Protein AF-A0A662AXV7-F1 (afdb_monomer_lite)

Structure (mmCIF, N/CA/C/O backbone):
data_AF-A0A662AXV7-F1
#
_entry.id   AF-A0A662AXV7-F1
#
loop_
_atom_site.group_PDB
_atom_site.id
_atom_site.type_symbol
_atom_site.label_atom_id
_atom_site.label_alt_id
_atom_site.label_comp_id
_atom_site.label_asym_id
_atom_site.label_entity_id
_atom_site.label_seq_id
_atom_site.pdbx_PDB_ins_code
_atom_site.Cartn_x
_atom_site.Cartn_y
_atom_site.Cartn_z
_atom_site.occupancy
_atom_site.B_iso_or_equiv
_atom_site.auth_seq_id
_atom_site.auth_comp_id
_atom_site.auth_asym_id
_atom_site.auth_atom_id
_atom_site.pdbx_PDB_model_num
ATOM 1 N N . MET A 1 1 ? 26.734 2.741 26.795 1.00 34.50 1 MET A N 1
ATOM 2 C CA . MET A 1 1 ? 25.300 2.972 27.072 1.00 34.50 1 MET A CA 1
ATOM 3 C C . MET A 1 1 ? 24.598 3.185 25.743 1.00 34.50 1 MET A C 1
ATOM 5 O O . MET A 1 1 ? 25.152 3.829 24.867 1.00 34.50 1 MET A O 1
ATOM 9 N N . THR A 1 2 ? 23.477 2.496 25.572 1.00 38.19 2 THR A N 1
ATOM 10 C CA . THR A 1 2 ? 22.770 2.147 24.328 1.00 38.19 2 THR A CA 1
ATOM 11 C C . THR A 1 2 ? 22.504 3.301 23.355 1.00 38.19 2 THR A C 1
ATOM 13 O O . THR A 1 2 ? 21.652 4.144 23.626 1.00 38.19 2 THR A O 1
ATOM 16 N N . ASN A 1 3 ? 23.130 3.244 22.172 1.00 39.66 3 ASN A N 1
ATOM 17 C CA . ASN A 1 3 ? 22.605 3.857 20.950 1.00 39.66 3 ASN A CA 1
ATOM 18 C C . ASN A 1 3 ? 21.287 3.154 20.601 1.00 39.66 3 ASN A C 1
ATOM 20 O O . ASN A 1 3 ? 21.288 2.093 19.981 1.00 39.66 3 ASN A O 1
ATOM 24 N N . LYS A 1 4 ? 20.156 3.718 21.023 1.00 38.84 4 LYS A N 1
ATOM 25 C CA . LYS A 1 4 ? 18.850 3.341 20.477 1.00 38.84 4 LYS A CA 1
ATOM 26 C C . LYS A 1 4 ? 18.639 4.109 19.173 1.00 38.84 4 LYS A C 1
ATOM 28 O O . LYS A 1 4 ? 17.868 5.057 19.141 1.00 38.84 4 LYS A O 1
ATOM 33 N N . ASN A 1 5 ? 19.329 3.706 18.108 1.00 37.06 5 ASN A N 1
ATOM 34 C CA . ASN A 1 5 ? 18.787 3.949 16.774 1.00 37.06 5 ASN A CA 1
ATOM 35 C C . ASN A 1 5 ? 17.625 2.960 16.623 1.00 37.06 5 ASN A C 1
ATOM 37 O O . ASN A 1 5 ? 17.898 1.756 16.639 1.00 37.06 5 ASN A O 1
ATOM 41 N N . PRO A 1 6 ? 16.350 3.384 16.528 1.00 43.22 6 PRO A N 1
ATOM 42 C CA . PRO A 1 6 ? 15.357 2.481 15.968 1.00 43.22 6 PRO A CA 1
ATOM 43 C C . PRO A 1 6 ? 15.879 2.088 14.582 1.00 43.22 6 PRO A C 1
ATOM 45 O O . PRO A 1 6 ? 16.175 2.956 13.763 1.00 43.22 6 PRO A O 1
ATOM 48 N N . MET A 1 7 ? 16.126 0.791 14.385 1.00 41.28 7 MET A N 1
ATOM 49 C CA . MET A 1 7 ? 16.546 0.250 13.097 1.00 41.28 7 MET A CA 1
ATOM 50 C C . MET A 1 7 ? 15.589 0.751 12.012 1.00 41.28 7 MET A C 1
ATOM 52 O O . MET A 1 7 ? 14.386 0.515 12.099 1.00 41.28 7 MET A O 1
ATOM 56 N N . GLU A 1 8 ? 16.133 1.410 10.990 1.00 44.47 8 GLU A N 1
ATOM 57 C CA . GLU A 1 8 ? 15.491 1.511 9.680 1.00 44.47 8 GLU A CA 1
ATOM 58 C C . GLU A 1 8 ? 15.254 0.085 9.164 1.00 44.47 8 GLU A C 1
ATOM 60 O O . GLU A 1 8 ? 16.202 -0.698 9.058 1.00 44.47 8 GLU A O 1
ATOM 65 N N . TRP A 1 9 ? 14.000 -0.267 8.865 1.00 45.88 9 TRP A N 1
ATOM 66 C CA . TRP A 1 9 ? 13.675 -1.536 8.215 1.00 45.88 9 TRP A CA 1
ATOM 67 C C . TRP A 1 9 ? 13.335 -1.302 6.735 1.00 45.88 9 TRP A C 1
ATOM 69 O O . TRP A 1 9 ? 12.422 -0.560 6.388 1.00 45.88 9 TRP A O 1
ATOM 79 N N . ILE A 1 10 ? 14.179 -1.918 5.909 1.00 50.38 10 ILE A N 1
ATOM 80 C CA . ILE A 1 10 ? 14.409 -1.870 4.450 1.00 50.38 10 ILE A CA 1
ATOM 81 C C . ILE A 1 10 ? 13.306 -2.726 3.761 1.00 50.38 10 ILE A C 1
ATOM 83 O O . ILE A 1 10 ? 12.927 -3.727 4.370 1.00 50.38 10 ILE A O 1
ATOM 87 N N . PRO A 1 11 ? 12.788 -2.425 2.536 1.00 46.38 11 PRO A N 1
ATOM 88 C CA . PRO A 1 11 ? 13.580 -2.601 1.318 1.00 46.38 11 PRO A CA 1
ATOM 89 C C . PRO A 1 11 ? 13.530 -1.481 0.276 1.00 46.38 11 PRO A C 1
ATOM 91 O O . PRO A 1 11 ? 12.479 -0.989 -0.117 1.00 46.38 11 PRO A O 1
ATOM 94 N N . ARG A 1 12 ? 14.724 -1.143 -0.230 1.00 61.28 12 ARG A N 1
ATOM 95 C CA . ARG A 1 12 ? 14.904 -0.407 -1.483 1.00 61.28 12 ARG A CA 1
ATOM 96 C C . ARG A 1 12 ? 14.662 -1.394 -2.620 1.00 61.28 12 ARG A C 1
ATOM 98 O O . ARG A 1 12 ? 15.491 -2.273 -2.846 1.00 61.28 12 ARG A O 1
ATOM 105 N N . ASN A 1 13 ? 13.493 -1.280 -3.242 1.00 58.91 13 ASN A N 1
ATOM 106 C CA . ASN A 1 13 ? 12.997 -2.130 -4.324 1.00 58.91 13 ASN A CA 1
ATOM 107 C C . ASN A 1 13 ? 13.159 -3.649 -4.076 1.00 58.91 13 ASN A C 1
ATOM 109 O O . ASN A 1 13 ? 13.929 -4.339 -4.754 1.00 58.91 13 ASN A O 1
ATOM 113 N N . PRO A 1 14 ? 12.458 -4.192 -3.076 1.00 63.47 14 PRO A N 1
ATOM 114 C CA . PRO A 1 14 ? 12.313 -5.634 -2.966 1.00 63.47 14 PRO A CA 1
ATOM 115 C C . PRO A 1 14 ? 11.578 -6.149 -4.209 1.00 63.47 14 PRO A C 1
ATOM 117 O O . PRO A 1 14 ? 10.578 -5.572 -4.631 1.00 63.47 14 PRO A O 1
ATOM 120 N N . LYS A 1 15 ? 12.023 -7.268 -4.783 1.00 71.56 15 LYS A N 1
ATOM 121 C CA . LYS A 1 15 ? 11.249 -7.969 -5.817 1.00 71.56 15 LYS A CA 1
ATOM 122 C C . LYS A 1 15 ? 10.047 -8.667 -5.169 1.00 71.56 15 LYS A C 1
ATOM 124 O O . LYS A 1 15 ? 10.044 -9.886 -5.031 1.00 71.56 15 LYS A O 1
ATOM 129 N N . PHE A 1 16 ? 9.086 -7.886 -4.686 1.00 82.25 16 PHE A N 1
ATOM 130 C CA . PHE A 1 16 ? 7.826 -8.384 -4.155 1.00 82.25 16 PHE A CA 1
ATOM 131 C C . PHE A 1 16 ? 6.788 -8.441 -5.265 1.00 82.25 16 PHE A C 1
ATOM 133 O O . PHE A 1 16 ? 6.652 -7.509 -6.051 1.00 82.25 16 PHE A O 1
ATOM 140 N N . GLU A 1 17 ? 6.047 -9.538 -5.296 1.00 87.38 17 GLU A N 1
ATOM 141 C CA . GLU A 1 17 ? 4.913 -9.732 -6.199 1.00 87.38 17 GLU A CA 1
ATOM 142 C C . GLU A 1 17 ? 3.602 -9.252 -5.565 1.00 87.38 17 GLU A C 1
ATOM 144 O O . GLU A 1 17 ? 2.698 -8.816 -6.270 1.00 87.38 17 GLU A O 1
ATOM 149 N N . HIS A 1 18 ? 3.532 -9.260 -4.227 1.00 91.06 18 HIS A N 1
ATOM 150 C CA . HIS A 1 18 ? 2.349 -8.892 -3.455 1.00 91.06 18 HIS A CA 1
ATOM 151 C C . HIS A 1 18 ? 2.700 -8.001 -2.265 1.00 91.06 18 HIS A C 1
ATOM 153 O O . HIS A 1 18 ? 3.694 -8.237 -1.571 1.00 91.06 18 HIS A O 1
ATOM 159 N N . LEU A 1 19 ? 1.857 -7.003 -2.004 1.00 90.75 19 LEU A N 1
ATOM 160 C CA . LEU A 1 19 ? 2.007 -6.051 -0.905 1.00 90.75 19 LEU A CA 1
ATOM 161 C C . LEU A 1 19 ? 0.656 -5.711 -0.271 1.00 90.75 19 LEU A C 1
ATOM 163 O O . LEU A 1 19 ? -0.387 -5.739 -0.923 1.00 90.75 19 LEU A O 1
ATOM 167 N N . LEU A 1 20 ? 0.698 -5.340 1.011 1.00 90.88 20 LEU A N 1
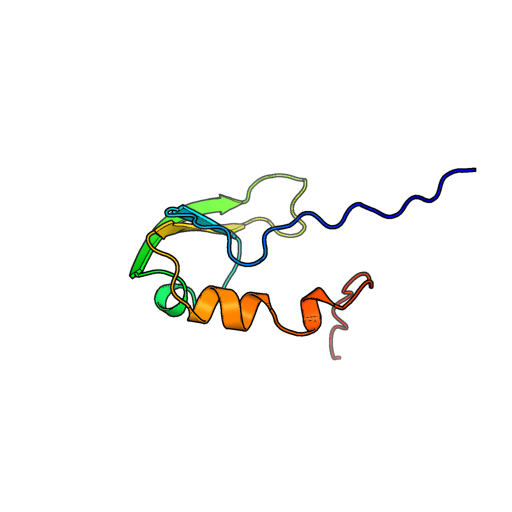ATOM 168 C CA . LEU A 1 20 ? -0.432 -4.724 1.699 1.00 90.88 20 LEU A CA 1
ATOM 169 C C . LEU A 1 20 ? -0.235 -3.210 1.754 1.00 90.88 20 LEU A C 1
ATOM 171 O O . LEU A 1 20 ? 0.782 -2.734 2.260 1.00 90.88 20 LEU A O 1
ATOM 175 N N . TYR A 1 21 ? -1.229 -2.462 1.286 1.00 90.00 21 TYR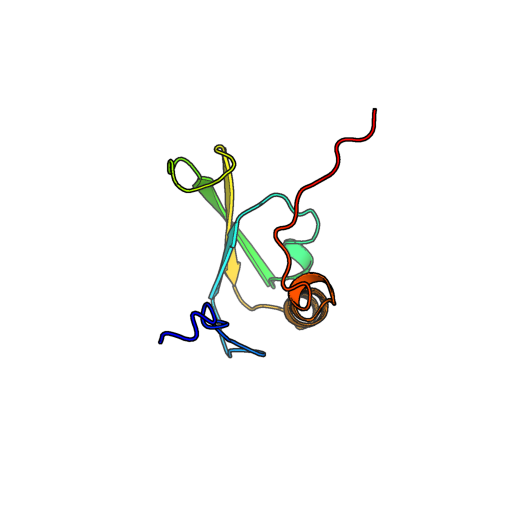 A N 1
ATOM 176 C CA . TYR A 1 21 ? -1.305 -1.016 1.463 1.00 90.00 21 TYR A CA 1
ATOM 177 C C . TYR A 1 21 ? -2.389 -0.691 2.490 1.00 90.00 21 TYR A C 1
ATOM 179 O O . TYR A 1 21 ? -3.543 -1.085 2.331 1.00 90.00 21 TYR A O 1
ATOM 187 N N . VAL A 1 22 ? -2.036 0.036 3.550 1.00 90.44 22 VAL A N 1
ATOM 188 C CA . VAL A 1 22 ? -2.980 0.421 4.608 1.00 90.44 22 VAL A CA 1
ATOM 189 C C . VAL A 1 22 ? -3.152 1.931 4.606 1.00 90.44 22 VAL A C 1
ATOM 191 O O . VAL A 1 22 ? -2.203 2.658 4.892 1.00 90.44 22 VAL A O 1
ATOM 194 N N . GLY A 1 23 ? -4.367 2.397 4.321 1.00 88.81 23 GLY A N 1
ATOM 195 C CA . GLY A 1 23 ? -4.701 3.820 4.328 1.00 88.81 23 GLY A CA 1
ATOM 196 C C . GLY A 1 23 ? -5.519 4.279 3.125 1.00 88.81 23 GLY A C 1
ATOM 197 O O . GLY A 1 23 ? -5.751 3.540 2.167 1.00 88.81 23 GLY A O 1
ATOM 198 N N . TYR A 1 24 ? -5.974 5.528 3.191 1.00 85.75 24 TYR A N 1
ATOM 199 C CA . TYR A 1 24 ? -6.686 6.179 2.096 1.00 85.75 24 TYR A CA 1
ATOM 200 C C . TYR A 1 24 ? -5.693 6.693 1.054 1.00 85.75 24 TYR A C 1
ATOM 202 O O . TYR A 1 24 ? -4.791 7.459 1.383 1.00 85.75 24 TYR A O 1
ATOM 210 N N . SER A 1 25 ? -5.875 6.285 -0.200 1.00 84.31 25 SER A N 1
ATOM 211 C CA . SER A 1 25 ? -5.105 6.795 -1.332 1.00 84.31 25 SER A CA 1
ATOM 212 C C . SER A 1 25 ? -5.912 6.643 -2.615 1.00 84.31 25 SER A C 1
ATOM 214 O O . SER A 1 25 ? -6.434 5.572 -2.915 1.00 84.31 25 SER A O 1
ATOM 216 N N . ASP A 1 26 ? -6.003 7.727 -3.373 1.00 87.00 26 ASP A N 1
ATOM 217 C CA . ASP A 1 26 ? -6.537 7.777 -4.735 1.00 87.00 26 ASP A CA 1
ATOM 218 C C . ASP A 1 26 ? -5.536 7.242 -5.775 1.00 87.00 26 ASP A C 1
ATOM 220 O O . ASP A 1 26 ? -5.893 7.013 -6.928 1.00 87.00 26 ASP A O 1
ATOM 224 N N . ARG A 1 27 ? -4.286 6.995 -5.363 1.00 87.88 27 ARG A N 1
ATOM 225 C CA . ARG A 1 27 ? -3.187 6.522 -6.216 1.00 87.88 27 ARG A CA 1
ATOM 226 C C . ARG A 1 27 ? -2.971 5.012 -6.176 1.00 87.88 27 ARG A C 1
ATOM 228 O O . ARG A 1 27 ? -2.039 4.527 -6.803 1.00 87.88 27 ARG A O 1
ATOM 235 N N . ILE A 1 28 ? -3.796 4.252 -5.455 1.00 90.31 28 ILE A N 1
ATOM 236 C CA . ILE A 1 28 ? -3.621 2.796 -5.296 1.00 90.31 28 ILE A CA 1
ATOM 237 C C . ILE A 1 28 ? -3.554 2.061 -6.642 1.00 90.31 28 ILE A C 1
ATOM 239 O O . ILE A 1 28 ? -2.685 1.214 -6.821 1.00 90.31 28 ILE A O 1
ATOM 243 N N . SER A 1 29 ? -4.390 2.444 -7.609 1.00 91.69 29 SER A N 1
ATOM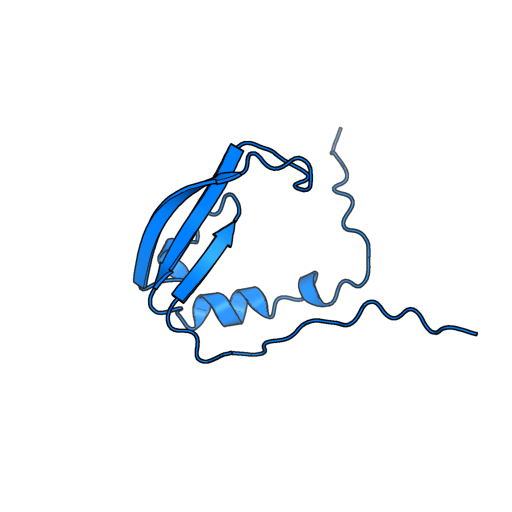 244 C CA . SER A 1 29 ? -4.371 1.889 -8.971 1.00 91.69 29 SER A CA 1
ATOM 245 C C . SER A 1 29 ? -3.144 2.293 -9.794 1.00 91.69 29 SER A C 1
ATOM 247 O O . SER A 1 29 ? -2.901 1.724 -10.850 1.00 91.69 29 SER A O 1
ATOM 249 N N . LEU A 1 30 ? -2.369 3.283 -9.342 1.00 93.31 30 LEU A N 1
ATOM 250 C CA . LEU A 1 30 ? -1.086 3.637 -9.949 1.00 93.31 30 LEU A CA 1
ATOM 251 C C . LEU A 1 30 ? 0.053 2.792 -9.380 1.00 93.31 30 LEU A C 1
ATOM 253 O O . LEU A 1 30 ? 1.100 2.694 -10.013 1.00 93.31 30 LEU A O 1
ATOM 257 N N . TYR A 1 31 ? -0.117 2.234 -8.181 1.00 91.44 31 TYR A N 1
ATOM 258 C CA . TYR A 1 31 ? 0.925 1.510 -7.455 1.00 91.44 31 TYR A CA 1
ATOM 259 C C . TYR A 1 31 ? 0.942 0.012 -7.744 1.00 91.44 31 TYR A C 1
ATOM 261 O O . TYR A 1 31 ? 1.988 -0.607 -7.573 1.00 91.44 31 TYR A O 1
ATOM 269 N N . PHE A 1 32 ? -0.175 -0.552 -8.196 1.00 94.62 32 PHE A N 1
ATOM 270 C CA . PHE A 1 32 ? -0.357 -1.984 -8.424 1.00 94.62 32 PHE A CA 1
ATOM 271 C C . PHE A 1 32 ? -1.189 -2.211 -9.682 1.00 94.62 32 PHE A C 1
ATOM 273 O O . PHE A 1 32 ? -2.126 -1.448 -9.928 1.00 94.62 32 PHE A O 1
ATOM 280 N N . ASP A 1 33 ? -0.885 -3.268 -10.434 1.00 95.00 33 ASP A N 1
ATOM 281 C CA . ASP A 1 33 ? -1.680 -3.628 -11.614 1.00 95.00 33 ASP A CA 1
ATOM 282 C C . ASP A 1 33 ? -3.042 -4.222 -11.219 1.00 95.00 33 ASP A C 1
ATOM 284 O O . ASP A 1 33 ? -4.041 -4.002 -11.905 1.00 95.00 33 ASP A O 1
ATOM 288 N N . GLU A 1 34 ? -3.110 -4.930 -10.085 1.00 95.44 34 GLU A N 1
ATOM 289 C CA . GLU A 1 34 ? -4.365 -5.448 -9.533 1.00 95.44 34 GLU A CA 1
ATOM 290 C C . GLU A 1 34 ? -4.483 -5.110 -8.048 1.00 95.44 34 GLU A C 1
ATOM 292 O O . GLU A 1 34 ? -3.506 -5.161 -7.294 1.00 95.44 34 GLU A O 1
ATOM 297 N N . VAL A 1 35 ? -5.699 -4.757 -7.624 1.00 94.88 35 VAL A N 1
ATOM 298 C CA . VAL A 1 35 ? -5.983 -4.303 -6.260 1.00 94.88 35 VAL A CA 1
ATOM 299 C C . VAL A 1 35 ? -7.302 -4.862 -5.750 1.00 94.88 35 VAL A C 1
ATOM 301 O O . VAL A 1 35 ? -8.315 -4.845 -6.447 1.00 94.88 35 VAL A O 1
ATOM 304 N N . GLU A 1 36 ? -7.301 -5.295 -4.494 1.00 96.31 36 GLU A N 1
ATOM 305 C CA . GLU A 1 36 ? -8.492 -5.758 -3.786 1.00 96.31 36 GLU A CA 1
ATOM 306 C C . GLU A 1 36 ? -8.572 -5.110 -2.401 1.00 96.31 36 GLU A C 1
ATOM 308 O O . GLU A 1 36 ? -7.594 -5.080 -1.651 1.00 96.31 36 GLU A O 1
ATOM 313 N N . LEU A 1 37 ? -9.749 -4.597 -2.033 1.00 95.56 37 LEU A N 1
ATOM 314 C CA . LEU A 1 37 ? -10.016 -4.173 -0.660 1.00 95.56 37 LEU A CA 1
ATOM 315 C C . LEU A 1 37 ? -10.290 -5.415 0.192 1.00 95.56 37 LEU A C 1
ATOM 317 O O . LEU A 1 37 ? -11.388 -5.965 0.150 1.00 95.56 37 LEU A O 1
ATOM 321 N N . VAL A 1 38 ? -9.315 -5.822 0.999 1.00 96.31 38 VAL A N 1
ATOM 322 C CA . VAL A 1 38 ? -9.394 -7.061 1.792 1.00 96.31 38 VAL A CA 1
ATOM 323 C C . VAL A 1 38 ? -9.877 -6.839 3.222 1.00 96.31 38 VAL A C 1
ATOM 325 O O . VAL A 1 38 ? -10.126 -7.793 3.956 1.00 96.31 38 VAL A O 1
ATOM 328 N N . GLY A 1 39 ? -10.034 -5.585 3.647 1.00 95.06 39 GLY A N 1
ATOM 329 C CA . GLY A 1 39 ? -10.631 -5.297 4.942 1.00 95.06 39 GLY A CA 1
ATOM 330 C C . GLY A 1 39 ? -10.422 -3.877 5.430 1.00 95.06 39 GLY A C 1
ATOM 331 O O . GLY A 1 39 ? -10.108 -2.955 4.675 1.00 95.06 39 GLY A O 1
ATOM 332 N N . ARG A 1 40 ? -10.624 -3.712 6.736 1.00 95.94 40 ARG A N 1
ATOM 333 C CA . ARG A 1 40 ? -10.409 -2.462 7.458 1.00 95.94 40 ARG A CA 1
ATOM 334 C C . ARG A 1 40 ? -9.701 -2.734 8.777 1.00 95.94 40 ARG A C 1
ATOM 336 O O . ARG A 1 40 ? -9.921 -3.764 9.407 1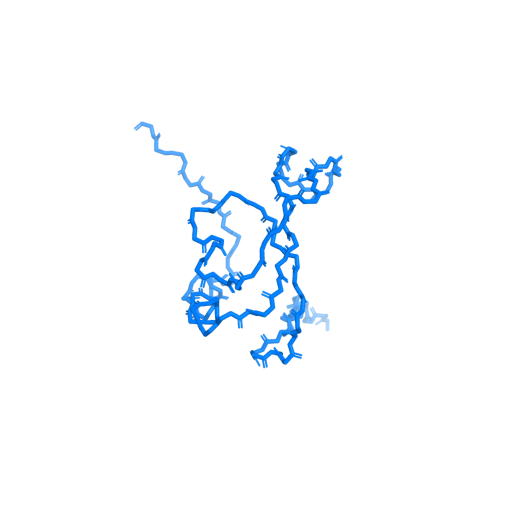.00 95.94 40 ARG A O 1
ATOM 343 N N . VAL A 1 41 ? -8.857 -1.800 9.192 1.00 93.31 41 VAL A N 1
ATOM 344 C CA . VAL A 1 41 ? -8.121 -1.867 10.455 1.00 93.31 41 VAL A CA 1
ATOM 345 C C . VAL A 1 41 ? -9.075 -1.752 11.647 1.00 93.31 41 VAL A C 1
ATOM 347 O O . VAL A 1 41 ? -9.802 -0.770 11.755 1.00 93.31 41 VAL A O 1
ATOM 350 N N . ASP A 1 42 ? -8.999 -2.688 12.594 1.00 91.00 42 ASP A N 1
ATOM 351 C CA . ASP A 1 42 ? -9.697 -2.605 13.895 1.00 91.00 42 ASP A CA 1
ATOM 352 C C . ASP A 1 42 ? -8.760 -2.854 15.097 1.00 91.00 42 ASP A C 1
ATOM 354 O O . ASP A 1 42 ? -9.179 -3.125 16.220 1.00 91.00 42 ASP A O 1
ATOM 358 N N . HIS A 1 43 ? -7.443 -2.768 14.891 1.00 85.00 43 HIS A N 1
ATOM 359 C CA . HIS A 1 43 ? -6.487 -3.062 15.958 1.00 85.00 43 HIS A CA 1
ATOM 360 C C . HIS A 1 43 ? -6.175 -1.815 16.807 1.00 85.00 43 HIS A C 1
ATOM 362 O O . HIS A 1 43 ? -5.848 -0.767 16.244 1.00 85.00 43 HIS A O 1
ATOM 368 N N . PRO A 1 44 ? -6.126 -1.913 18.152 1.00 82.94 44 PRO A N 1
ATOM 369 C CA . PRO A 1 44 ? -5.817 -0.788 19.050 1.00 82.94 44 PRO A CA 1
ATOM 370 C C . PRO A 1 44 ? -4.394 -0.209 18.929 1.00 82.94 44 PRO A C 1
ATOM 372 O O . PRO A 1 44 ? -4.059 0.734 19.638 1.00 82.94 44 PRO A O 1
ATOM 375 N N . HIS A 1 45 ? -3.543 -0.766 18.065 1.00 81.38 45 HIS A N 1
ATOM 376 C CA . HIS A 1 45 ? -2.181 -0.262 17.833 1.00 81.38 45 HIS A CA 1
ATOM 377 C C . HIS A 1 45 ? -2.093 0.675 16.628 1.00 81.38 45 HIS A C 1
ATOM 379 O O . HIS A 1 45 ? -1.077 1.343 16.450 1.00 81.38 45 HIS A O 1
ATOM 385 N N . PHE A 1 46 ? -3.147 0.749 15.816 1.00 77.12 46 PHE A N 1
ATOM 386 C CA . PHE A 1 46 ? -3.245 1.764 14.782 1.00 77.12 46 PHE A CA 1
ATOM 387 C C . PHE A 1 46 ? -3.774 3.062 15.382 1.00 77.12 46 PHE A C 1
ATOM 389 O O . PHE A 1 46 ? -4.644 3.053 16.252 1.00 77.12 46 PHE A O 1
ATOM 396 N N . ARG A 1 47 ? -3.247 4.189 14.890 1.00 81.00 47 ARG A N 1
ATOM 397 C CA . ARG A 1 47 ? -3.703 5.530 15.289 1.00 81.00 47 ARG A CA 1
ATOM 398 C C . ARG A 1 47 ? -5.158 5.787 14.896 1.00 81.00 47 ARG A C 1
ATOM 400 O O . ARG A 1 47 ? -5.841 6.543 15.573 1.00 81.00 47 ARG A O 1
ATOM 407 N N . GLU A 1 48 ? -5.613 5.154 13.820 1.00 83.75 48 GLU A N 1
ATOM 408 C CA . GLU A 1 48 ? -6.957 5.299 13.276 1.00 83.75 48 GLU A CA 1
ATOM 409 C C . GLU A 1 48 ? -7.556 3.918 12.986 1.00 83.75 48 GLU A C 1
ATOM 411 O O . GLU A 1 48 ? -6.896 3.045 12.414 1.00 83.75 48 GLU A O 1
ATOM 416 N N . ARG A 1 49 ? -8.816 3.726 13.390 1.00 88.56 49 ARG A N 1
ATOM 417 C CA . ARG A 1 49 ? -9.619 2.547 13.043 1.00 88.56 49 ARG A CA 1
ATOM 418 C C . ARG A 1 49 ? -10.412 2.803 11.770 1.00 88.56 49 ARG A C 1
ATOM 420 O O . ARG A 1 49 ? -10.746 3.936 11.452 1.00 88.56 49 ARG A O 1
ATOM 427 N N . GLY A 1 50 ? -10.763 1.736 11.067 1.00 91.12 50 GLY A N 1
ATOM 428 C CA . GLY A 1 50 ? -11.538 1.805 9.834 1.00 91.12 50 GLY A CA 1
ATOM 429 C C . GLY A 1 50 ? -10.705 2.086 8.583 1.00 91.12 50 GLY A C 1
ATOM 430 O O . GLY A 1 50 ? -11.275 2.034 7.490 1.00 91.12 50 GLY A O 1
ATOM 431 N N . LEU A 1 51 ? -9.389 2.317 8.717 1.00 92.38 51 LEU A N 1
ATOM 432 C CA . LEU A 1 51 ? -8.477 2.475 7.581 1.00 92.38 51 LEU A CA 1
ATOM 433 C C . LEU A 1 51 ? -8.603 1.269 6.641 1.00 92.38 51 LEU A C 1
ATOM 435 O O . LEU A 1 51 ? -8.533 0.134 7.121 1.00 92.38 51 LEU A O 1
ATOM 439 N N . PRO A 1 52 ? -8.789 1.480 5.330 1.00 94.38 52 PRO A N 1
ATOM 440 C CA . PRO A 1 52 ? -8.887 0.381 4.385 1.00 94.38 52 PRO A CA 1
ATOM 441 C C . PRO A 1 52 ? -7.536 -0.329 4.247 1.00 94.38 52 PRO A C 1
ATOM 443 O O . PRO A 1 52 ? -6.477 0.305 4.259 1.00 94.38 52 PRO A O 1
ATOM 446 N N . VAL A 1 53 ? -7.595 -1.651 4.122 1.00 93.88 53 VAL A N 1
ATOM 447 C CA . VAL A 1 53 ? -6.447 -2.519 3.860 1.00 93.88 53 VAL A CA 1
ATOM 448 C C . VAL A 1 53 ? -6.609 -3.088 2.462 1.00 93.88 53 VAL A C 1
ATOM 450 O O . VAL A 1 53 ? -7.581 -3.788 2.181 1.00 93.88 53 VAL A O 1
ATOM 453 N N . TRP A 1 54 ? -5.652 -2.784 1.600 1.00 95.06 54 TRP A N 1
ATOM 454 C CA . TRP A 1 54 ? -5.639 -3.191 0.207 1.00 95.06 54 TRP A CA 1
ATOM 455 C C . TRP A 1 54 ? -4.578 -4.257 -0.010 1.00 95.06 54 TRP A C 1
ATOM 457 O O . TRP A 1 54 ? -3.447 -4.105 0.451 1.00 95.06 54 TRP A O 1
ATOM 467 N N . PHE A 1 55 ? -4.941 -5.312 -0.725 1.00 95.56 55 PHE A N 1
ATOM 468 C CA . PHE A 1 55 ? -4.008 -6.285 -1.268 1.00 95.56 55 PHE A CA 1
ATOM 469 C C . PHE A 1 55 ? -3.692 -5.895 -2.711 1.00 95.56 55 PHE A C 1
ATOM 471 O O . PHE A 1 55 ? -4.599 -5.815 -3.536 1.00 95.56 55 PHE A O 1
ATOM 478 N N . GLY A 1 56 ? -2.425 -5.592 -2.984 1.00 94.38 56 GLY A N 1
ATOM 479 C CA . GLY A 1 56 ? -1.941 -5.199 -4.304 1.00 94.38 56 GLY A CA 1
ATOM 480 C C . GLY A 1 56 ? -1.002 -6.247 -4.890 1.00 94.38 56 GLY A C 1
ATOM 481 O O . GLY A 1 56 ? -0.116 -6.738 -4.182 1.00 94.38 56 GLY A O 1
ATOM 482 N N . SER A 1 57 ? -1.179 -6.576 -6.169 1.00 94.50 57 SER A N 1
ATOM 483 C CA . SER A 1 57 ? -0.281 -7.447 -6.936 1.00 94.50 57 SER A CA 1
ATOM 484 C C . SER A 1 57 ? 0.484 -6.646 -7.996 1.00 94.50 57 SER A C 1
ATOM 486 O O . SER A 1 57 ? 0.023 -5.598 -8.449 1.00 94.50 57 SER A O 1
ATOM 488 N N . HIS A 1 58 ? 1.670 -7.135 -8.367 1.00 93.25 58 HIS A N 1
ATOM 489 C CA . HIS A 1 58 ? 2.522 -6.562 -9.416 1.00 93.25 58 HIS A CA 1
ATOM 490 C C . HIS A 1 58 ? 2.802 -5.060 -9.193 1.00 93.25 58 HIS A C 1
ATOM 492 O O . HIS A 1 58 ? 2.276 -4.201 -9.903 1.00 93.25 58 HIS A O 1
ATOM 498 N N . PRO A 1 59 ? 3.601 -4.704 -8.167 1.00 91.25 59 PRO A N 1
ATOM 499 C CA . PRO A 1 59 ? 3.888 -3.309 -7.869 1.00 91.25 59 PRO A CA 1
ATOM 500 C C . PRO A 1 59 ? 4.567 -2.610 -9.048 1.00 91.25 59 PRO A C 1
ATOM 502 O O . PRO A 1 59 ? 5.559 -3.091 -9.603 1.00 91.25 59 PRO A O 1
ATOM 505 N N . THR A 1 60 ? 4.062 -1.433 -9.396 1.00 90.88 60 THR A N 1
ATOM 506 C CA . THR A 1 60 ? 4.571 -0.652 -10.520 1.00 90.88 60 THR A CA 1
ATOM 507 C C . THR A 1 60 ? 5.804 0.166 -10.108 1.00 90.88 60 THR A C 1
ATOM 509 O O . THR A 1 60 ? 6.012 0.460 -8.926 1.00 90.88 60 THR A O 1
ATOM 512 N N . PRO A 1 61 ? 6.611 0.650 -11.070 1.00 88.38 61 PRO A N 1
ATOM 513 C CA . PRO A 1 61 ? 7.691 1.595 -10.780 1.00 88.38 61 PRO A CA 1
ATOM 514 C C . PRO A 1 61 ? 7.234 2.875 -10.058 1.00 88.38 61 PRO A C 1
ATOM 516 O O . PRO A 1 61 ? 8.031 3.492 -9.352 1.00 88.38 61 PRO A O 1
ATOM 519 N N . LYS A 1 62 ? 5.960 3.275 -10.209 1.00 87.50 62 LYS A N 1
ATOM 520 C CA . LYS A 1 62 ? 5.405 4.478 -9.575 1.00 87.50 62 LYS A CA 1
ATOM 521 C C . LYS A 1 62 ? 5.319 4.335 -8.057 1.00 87.50 62 LYS A C 1
ATOM 523 O O . LYS A 1 62 ? 5.597 5.309 -7.364 1.00 87.50 62 LYS A O 1
ATOM 528 N N . LEU A 1 63 ? 5.007 3.137 -7.550 1.00 86.31 63 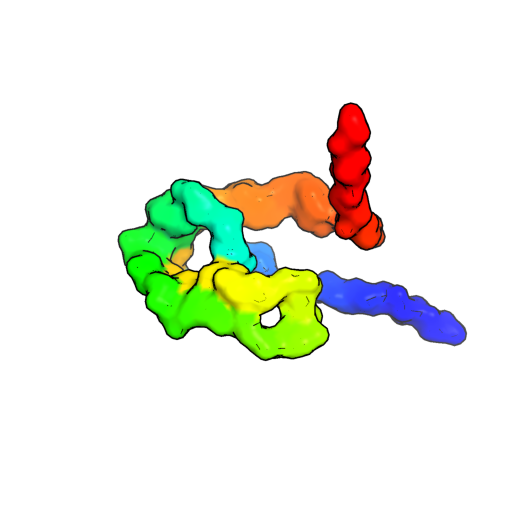LEU A N 1
ATOM 529 C CA . LEU A 1 63 ? 5.032 2.860 -6.111 1.00 86.31 63 LEU A CA 1
ATOM 530 C C . LEU A 1 63 ? 6.405 3.188 -5.524 1.00 86.31 63 LEU A C 1
ATOM 532 O O . LEU A 1 63 ? 6.488 3.883 -4.521 1.00 86.31 63 LEU A O 1
ATOM 536 N N . TRP A 1 64 ? 7.478 2.719 -6.162 1.00 81.44 64 TRP A N 1
ATOM 537 C CA . TRP A 1 64 ? 8.839 2.907 -5.661 1.00 81.44 64 TRP A CA 1
ATOM 538 C C . TRP A 1 64 ? 9.316 4.350 -5.779 1.00 81.44 64 TRP A C 1
ATOM 540 O O . TRP A 1 64 ? 9.949 4.849 -4.857 1.00 81.44 64 TRP A O 1
ATOM 550 N N . ALA A 1 65 ? 8.964 5.036 -6.869 1.00 81.50 65 ALA A N 1
ATOM 551 C CA . ALA A 1 65 ? 9.278 6.451 -7.038 1.00 81.50 65 ALA A CA 1
ATOM 552 C C . ALA A 1 65 ? 8.637 7.323 -5.941 1.00 81.50 65 ALA A C 1
ATOM 554 O O . ALA A 1 65 ? 9.305 8.202 -5.402 1.00 81.50 65 ALA A O 1
ATOM 555 N N . ASP A 1 66 ? 7.375 7.050 -5.587 1.00 79.00 66 ASP A N 1
ATOM 556 C CA . ASP A 1 66 ? 6.655 7.790 -4.538 1.00 79.00 66 ASP A CA 1
ATOM 557 C C . ASP A 1 66 ? 7.049 7.305 -3.128 1.00 79.00 66 ASP A C 1
ATOM 559 O O . ASP A 1 66 ? 7.011 8.065 -2.160 1.00 79.00 66 ASP A O 1
ATOM 563 N N . TRP A 1 67 ? 7.471 6.043 -2.993 1.00 74.25 67 TRP A N 1
ATOM 564 C CA . TRP A 1 67 ? 8.042 5.506 -1.758 1.00 74.25 67 TRP A CA 1
ATOM 565 C C . TRP A 1 67 ? 9.387 6.166 -1.442 1.00 74.25 67 TRP A C 1
ATOM 567 O O . TRP A 1 67 ? 9.644 6.511 -0.301 1.00 74.25 67 TRP A O 1
ATOM 577 N N . GLU A 1 68 ? 10.237 6.417 -2.433 1.00 65.50 68 GLU A N 1
ATOM 578 C CA . GLU A 1 68 ? 11.525 7.096 -2.234 1.00 65.50 68 GLU A CA 1
ATOM 579 C C . GLU A 1 68 ? 11.398 8.617 -1.973 1.00 65.50 68 GLU A C 1
ATOM 581 O O . GLU A 1 68 ? 12.416 9.308 -1.863 1.00 65.50 68 GLU A O 1
ATOM 586 N N . GLU A 1 69 ? 10.179 9.159 -1.826 1.00 58.62 69 GLU A N 1
ATOM 587 C CA . GLU A 1 69 ? 9.960 10.571 -1.505 1.00 58.62 69 GLU A CA 1
ATOM 588 C C . GLU A 1 69 ? 10.582 10.993 -0.161 1.00 58.62 69 GLU A C 1
ATOM 590 O O . GLU A 1 69 ? 10.656 10.263 0.832 1.00 58.62 69 GLU A O 1
ATOM 595 N N . SER A 1 70 ? 10.990 12.261 -0.123 1.00 49.88 70 SER A N 1
ATOM 596 C CA . SER A 1 70 ? 11.749 12.916 0.947 1.00 49.88 70 SER A CA 1
ATOM 597 C C . SER A 1 70 ? 11.118 12.845 2.343 1.00 49.88 70 SER A C 1
ATOM 599 O O . SER A 1 70 ? 11.841 12.991 3.333 1.00 49.88 70 SER A O 1
ATOM 601 N N . TRP A 1 71 ? 9.813 12.571 2.464 1.00 52.78 71 TRP A N 1
ATOM 602 C CA . TRP A 1 71 ? 9.157 12.381 3.761 1.00 52.78 71 TRP A CA 1
ATOM 603 C C . TRP A 1 71 ? 9.651 11.119 4.491 1.00 52.78 71 TRP A C 1
ATOM 605 O O . TRP A 1 71 ? 9.680 11.121 5.720 1.00 52.78 71 TRP A O 1
ATOM 615 N N . GLN A 1 72 ? 10.151 10.092 3.792 1.00 52.22 72 GLN A N 1
ATOM 616 C CA . GLN A 1 72 ? 10.811 8.942 4.435 1.00 52.22 72 GLN A CA 1
ATOM 617 C C . GLN A 1 72 ? 12.195 9.285 5.008 1.00 52.22 72 GLN A C 1
ATOM 619 O O . GLN A 1 72 ? 12.685 8.610 5.910 1.00 52.22 72 GLN A O 1
ATOM 624 N N . GLY A 1 73 ? 12.813 10.371 4.533 1.00 49.94 73 GLY A N 1
ATOM 625 C CA . GLY A 1 73 ? 14.019 10.947 5.130 1.00 49.94 73 GLY A CA 1
ATOM 626 C C . GLY A 1 73 ? 13.747 11.749 6.409 1.00 49.94 73 GLY A C 1
ATOM 627 O O . GLY A 1 73 ? 14.693 12.136 7.103 1.00 49.94 73 GLY A O 1
ATOM 628 N N . SER A 1 74 ? 12.477 12.009 6.750 1.00 48.81 74 SER A N 1
ATOM 629 C CA . SER A 1 74 ? 12.117 12.753 7.956 1.00 48.81 74 SER A CA 1
ATOM 630 C C . SER A 1 74 ? 12.214 11.850 9.193 1.00 48.81 74 SER A C 1
ATOM 632 O O . SER A 1 74 ? 11.323 11.083 9.534 1.00 48.81 74 SER A O 1
ATOM 634 N N . LYS A 1 75 ? 13.338 11.951 9.913 1.00 47.72 75 LYS A N 1
ATOM 635 C CA . LYS A 1 75 ? 13.595 11.256 11.194 1.00 47.72 75 LYS A CA 1
ATOM 636 C C . LYS A 1 75 ? 12.759 11.792 12.373 1.00 47.72 75 LYS A C 1
ATOM 638 O O . LYS A 1 75 ? 13.120 11.588 13.530 1.00 47.72 75 LYS A O 1
ATOM 643 N N . GLY A 1 76 ? 11.689 12.533 12.093 1.00 44.75 76 GLY A N 1
ATOM 644 C CA . GLY A 1 76 ? 10.867 13.221 13.081 1.00 44.75 76 GLY A CA 1
ATOM 645 C C . GLY A 1 76 ? 9.498 12.570 13.225 1.00 44.75 76 GLY A C 1
ATOM 646 O O . GLY A 1 76 ? 8.925 12.068 12.264 1.00 44.75 76 GLY A O 1
ATOM 647 N N . LEU A 1 77 ? 8.955 12.604 14.441 1.00 43.31 77 LEU A N 1
ATOM 648 C CA . LEU A 1 77 ? 7.557 12.278 14.693 1.00 43.31 77 LEU A CA 1
ATOM 649 C C . LEU A 1 77 ? 6.693 13.231 13.847 1.00 43.31 77 LEU A C 1
ATOM 651 O O . LEU A 1 77 ? 6.668 14.428 14.119 1.00 43.31 77 LEU A O 1
ATOM 655 N N . PHE A 1 78 ? 6.014 12.726 12.817 1.00 46.38 78 PHE A N 1
ATOM 656 C CA . PHE A 1 78 ? 5.083 13.542 12.037 1.00 46.38 78 PHE A CA 1
ATOM 657 C C . PHE A 1 78 ? 3.868 13.858 12.924 1.00 46.38 78 PHE A C 1
ATOM 659 O O . PHE A 1 78 ? 3.019 12.991 13.168 1.00 46.38 78 PHE A O 1
ATOM 666 N N . ILE A 1 79 ? 3.834 15.074 13.473 1.00 42.84 79 ILE A N 1
ATOM 667 C CA . ILE A 1 79 ? 2.662 15.672 14.112 1.00 42.84 79 ILE A CA 1
ATOM 668 C C . ILE A 1 79 ? 2.018 16.537 13.034 1.00 42.84 79 ILE A C 1
ATOM 670 O O . ILE A 1 79 ? 2.637 17.472 12.537 1.00 42.84 79 ILE A O 1
ATOM 674 N N . ARG A 1 80 ? 0.804 16.176 12.615 1.00 38.50 80 ARG A N 1
ATOM 675 C CA . ARG A 1 80 ? 0.016 16.992 11.692 1.00 38.50 80 ARG A CA 1
ATOM 676 C C . ARG A 1 80 ? -0.455 18.213 12.476 1.00 38.50 80 ARG A C 1
ATOM 678 O O . ARG A 1 80 ? -1.231 18.042 13.413 1.00 38.50 80 ARG A O 1
ATOM 685 N N . GLU A 1 81 ? 0.032 19.401 12.138 1.00 41.56 81 GLU A N 1
ATOM 686 C CA . GLU A 1 81 ? -0.586 20.628 12.633 1.00 41.56 81 GLU A CA 1
ATOM 687 C C . GLU A 1 81 ? -1.979 20.725 12.003 1.00 41.56 81 GLU A C 1
ATOM 689 O O . GLU A 1 81 ? -2.147 20.621 10.786 1.00 41.56 81 GLU A O 1
ATOM 694 N N . SER A 1 82 ? -2.996 20.787 12.854 1.00 38.84 82 SER A N 1
ATOM 695 C CA . SER A 1 82 ? -4.345 21.184 12.474 1.00 38.84 82 SER A CA 1
ATOM 696 C C . SER A 1 82 ? -4.321 22.686 12.205 1.00 38.84 82 SER A C 1
ATOM 698 O O . SER A 1 82 ? -3.982 23.445 13.109 1.00 38.84 82 SER A O 1
ATOM 700 N N . GLU A 1 83 ? -4.632 23.097 10.976 1.00 40.53 83 GLU A N 1
ATOM 701 C CA . GLU A 1 83 ? -4.897 24.503 10.658 1.00 40.53 83 GLU A CA 1
ATOM 702 C C . GLU A 1 83 ? -6.224 24.919 11.319 1.00 40.53 83 GLU A C 1
ATOM 704 O O . GLU A 1 83 ? -7.232 24.225 11.146 1.00 40.53 83 GLU A O 1
ATOM 709 N N . ASP A 1 84 ? -6.182 26.005 12.099 1.00 38.66 84 ASP A N 1
ATOM 710 C CA . ASP A 1 84 ? -7.350 26.747 12.609 1.00 38.66 84 ASP A CA 1
ATOM 711 C C . ASP A 1 84 ? -7.987 27.612 11.505 1.00 38.66 84 ASP A C 1
ATOM 713 O O . ASP A 1 84 ? -7.228 28.226 10.714 1.00 38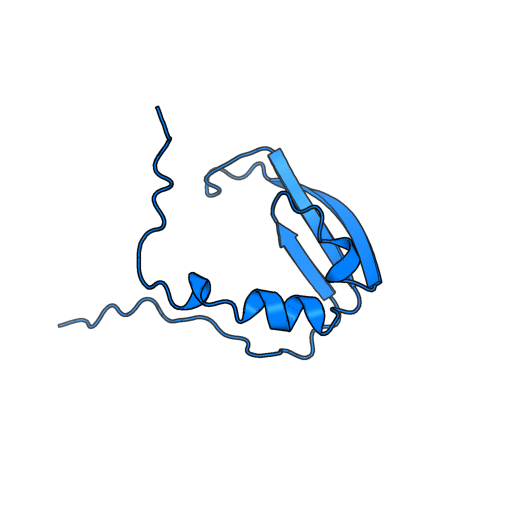.66 84 ASP A O 1
#

Sequence (84 aa):
MTNKNPMEWIPRNPKFEHLLYVGYSDRISLYFDEVELVGRVDHPHFRERGLPVWFGSHPTPKLWADWEESWQGSKGLFIRESED

Foldseek 3Di:
DDPPPPDDDDDLDDPDFKDKDWADDPCLVVFAVDKDFPAWDDDPVDPDTRTTIMMGGDTDPVNNVVVPDCVVVPPDDDDDDDDD

Radius of gyration: 15.36 Å; chains: 1; bounding box: 37×36×39 Å

pLDDT: mean 73.42, std 21.61, range [34.5, 96.31]

Secondary structure (DSSP, 8-state):
-----PPP---SS---SEEEEES--TTHHHHEEEEEEEEE---TTSSSSS-EEEEEEEE-HHHHHHHTSGGGG--S----PPP-